Protein AF-A0A0F9A4W3-F1 (afdb_monomer_lite)

Radius of gyration: 23.34 Å; chains: 1; bounding box: 56×25×65 Å

Sequence (103 aa):
MIIGQRVKITCSKDETFDAVFIGMEGTIIHADIGDGRCPVGQSKKDPFYTVLFDDDSTGSFWKEEMETTMNMKEIGKAMLYAIVALLFVWAAIVFLFYCSQRV

Structure (mmCIF, N/CA/C/O backbone):
data_AF-A0A0F9A4W3-F1
#
_entry.id   AF-A0A0F9A4W3-F1
#
loop_
_atom_site.group_PDB
_atom_site.id
_atom_site.type_symbol
_atom_site.label_atom_id
_atom_site.label_alt_id
_atom_site.label_comp_id
_atom_site.label_asym_id
_atom_site.label_entity_id
_atom_site.label_seq_id
_atom_site.pdbx_PDB_ins_code
_atom_site.Cartn_x
_atom_site.Cartn_y
_atom_site.Cartn_z
_atom_site.occupancy
_atom_site.B_iso_or_equiv
_atom_site.auth_seq_id
_atom_site.auth_comp_id
_atom_site.auth_asym_id
_atom_site.auth_atom_id
_atom_site.pdbx_PDB_model_num
ATOM 1 N N . MET A 1 1 ? 5.573 -2.002 4.494 1.00 77.19 1 MET A N 1
ATOM 2 C CA . MET A 1 1 ? 4.247 -1.798 3.882 1.00 77.19 1 MET A CA 1
ATOM 3 C C . MET A 1 1 ? 3.642 -3.170 3.633 1.00 77.19 1 MET A C 1
ATOM 5 O O . MET A 1 1 ? 4.365 -4.149 3.791 1.00 77.19 1 MET A O 1
ATOM 9 N N . ILE A 1 2 ? 2.346 -3.270 3.345 1.00 83.88 2 ILE A N 1
ATOM 10 C CA . ILE A 1 2 ? 1.630 -4.551 3.226 1.00 83.88 2 ILE A CA 1
ATOM 11 C C . ILE A 1 2 ? 0.870 -4.587 1.893 1.00 83.88 2 ILE A C 1
ATOM 13 O O . ILE A 1 2 ? 0.383 -3.560 1.429 1.00 83.88 2 ILE A O 1
ATOM 17 N N . ILE A 1 3 ? 0.762 -5.765 1.274 1.00 87.12 3 ILE A N 1
ATOM 18 C CA . ILE A 1 3 ? -0.072 -5.972 0.080 1.00 87.12 3 ILE A CA 1
ATOM 19 C C . ILE A 1 3 ? -1.532 -5.599 0.399 1.00 87.12 3 ILE A C 1
ATOM 21 O O . ILE A 1 3 ? -2.049 -5.930 1.464 1.00 87.12 3 ILE A O 1
ATOM 25 N N . GLY A 1 4 ? -2.188 -4.888 -0.516 1.00 86.12 4 GLY A N 1
ATOM 26 C CA . GLY A 1 4 ? -3.535 -4.332 -0.368 1.00 86.12 4 GLY A CA 1
ATOM 27 C C . GLY A 1 4 ? -3.576 -2.927 0.242 1.00 86.12 4 GLY A C 1
ATOM 28 O O . GLY A 1 4 ? -4.643 -2.323 0.327 1.00 86.12 4 GLY A O 1
ATOM 29 N N . GLN A 1 5 ? -2.437 -2.380 0.665 1.00 88.25 5 GLN A N 1
ATOM 30 C CA . GLN A 1 5 ? -2.354 -1.035 1.227 1.00 88.25 5 GLN A CA 1
ATOM 31 C C . GLN A 1 5 ? -2.347 0.024 0.115 1.00 88.25 5 GLN A C 1
ATOM 33 O O . GLN A 1 5 ? -1.580 -0.101 -0.842 1.00 88.25 5 GLN A O 1
ATOM 38 N N . ARG A 1 6 ? -3.161 1.083 0.260 1.00 91.00 6 ARG A N 1
ATOM 39 C CA . ARG A 1 6 ? -3.050 2.277 -0.594 1.00 91.00 6 ARG A CA 1
ATOM 40 C C . ARG A 1 6 ? -1.852 3.119 -0.176 1.00 91.00 6 ARG A C 1
ATOM 42 O O . ARG A 1 6 ? -1.651 3.399 1.010 1.00 91.00 6 ARG A O 1
ATOM 49 N N . VAL A 1 7 ? -1.079 3.528 -1.166 1.00 91.88 7 VAL A N 1
ATOM 50 C CA . VAL A 1 7 ? 0.120 4.342 -1.011 1.00 91.88 7 VAL A CA 1
ATOM 51 C C . VAL A 1 7 ? 0.117 5.476 -2.020 1.00 91.88 7 VAL A C 1
ATOM 53 O O . VAL A 1 7 ? -0.495 5.370 -3.082 1.00 91.88 7 VAL A O 1
ATOM 56 N N . LYS A 1 8 ? 0.812 6.553 -1.677 1.00 92.75 8 LYS A N 1
ATOM 57 C CA . LYS A 1 8 ? 1.093 7.680 -2.553 1.00 92.75 8 LYS A CA 1
ATOM 58 C C . LYS A 1 8 ? 2.584 7.723 -2.834 1.00 92.75 8 LYS A C 1
ATOM 60 O O . LYS A 1 8 ? 3.378 7.648 -1.898 1.00 92.75 8 LYS A O 1
ATOM 65 N N . ILE A 1 9 ? 2.957 7.876 -4.095 1.00 92.19 9 ILE A N 1
ATOM 66 C CA . ILE A 1 9 ? 4.358 8.043 -4.479 1.00 92.19 9 ILE A CA 1
ATOM 67 C C . ILE A 1 9 ? 4.771 9.488 -4.188 1.00 92.19 9 ILE A C 1
ATOM 69 O O . ILE A 1 9 ? 4.067 10.422 -4.584 1.00 92.19 9 ILE A O 1
ATOM 73 N N . THR A 1 10 ? 5.878 9.701 -3.480 1.00 88.62 10 THR A N 1
ATOM 74 C CA . THR A 1 10 ? 6.251 11.038 -2.988 1.00 88.62 10 THR A CA 1
ATOM 75 C C . THR A 1 10 ? 7.466 11.610 -3.690 1.00 88.62 10 THR A C 1
ATOM 77 O O . THR A 1 10 ? 7.375 12.673 -4.302 1.00 88.62 10 THR A O 1
ATOM 80 N N . CYS A 1 11 ? 8.604 10.936 -3.601 1.00 80.69 11 CYS A N 1
ATOM 81 C CA . CYS A 1 11 ? 9.846 11.345 -4.236 1.00 80.69 11 CYS A CA 1
ATOM 82 C C . CYS A 1 11 ? 10.848 10.194 -4.229 1.00 80.69 11 CYS A C 1
ATOM 84 O O . CYS A 1 11 ? 10.735 9.265 -3.438 1.00 80.69 11 CYS A O 1
ATOM 86 N N . SER A 1 12 ? 11.874 10.300 -5.065 1.00 77.62 12 SER A N 1
ATOM 87 C CA . SER A 1 12 ? 13.050 9.444 -4.980 1.00 77.62 12 SER A CA 1
ATOM 88 C C . SER A 1 12 ? 14.320 10.269 -5.100 1.00 77.62 12 SER A C 1
ATOM 90 O O . SER A 1 12 ? 14.314 11.393 -5.608 1.00 77.62 12 SER A O 1
ATOM 92 N N . LYS A 1 13 ? 15.411 9.703 -4.589 1.00 69.75 13 LYS A N 1
ATOM 93 C CA . LYS A 1 13 ? 16.775 10.195 -4.803 1.00 69.75 13 LYS A CA 1
ATOM 94 C C . LYS A 1 13 ? 17.493 9.411 -5.906 1.00 69.75 13 LYS A C 1
ATOM 96 O O . LYS A 1 13 ? 18.655 9.702 -6.171 1.00 69.75 13 LYS A O 1
ATOM 101 N N . ASP A 1 14 ? 16.833 8.412 -6.488 1.00 69.62 14 ASP A N 1
ATOM 102 C CA . ASP A 1 14 ? 17.376 7.543 -7.524 1.00 69.62 14 ASP A CA 1
ATOM 103 C C . ASP A 1 14 ? 17.176 8.166 -8.914 1.00 69.62 14 ASP A C 1
ATOM 105 O O . ASP A 1 14 ? 16.111 8.693 -9.232 1.00 69.62 14 ASP A O 1
ATOM 109 N N . GLU A 1 15 ? 18.207 8.107 -9.754 1.00 67.12 15 GLU A N 1
ATOM 110 C CA . GLU A 1 15 ? 18.162 8.592 -11.139 1.00 67.12 15 GLU A CA 1
ATOM 111 C C . GLU A 1 15 ? 17.317 7.687 -12.049 1.00 67.12 15 GLU A C 1
ATOM 113 O O . GLU A 1 15 ? 16.853 8.121 -13.101 1.00 67.12 15 GLU A O 1
ATOM 118 N N . THR A 1 16 ? 17.112 6.428 -11.651 1.00 71.44 16 THR A N 1
ATOM 119 C CA . THR A 1 16 ? 16.288 5.448 -12.378 1.00 71.44 16 THR A CA 1
ATOM 120 C C . THR A 1 16 ? 14.806 5.528 -12.024 1.00 71.44 16 THR A C 1
ATOM 122 O O . THR A 1 16 ? 13.988 4.828 -12.623 1.00 71.44 16 THR A O 1
ATOM 125 N N . PHE A 1 17 ? 14.453 6.388 -11.070 1.00 76.75 17 PHE A N 1
ATOM 126 C CA . PHE A 1 17 ? 13.084 6.585 -10.643 1.00 76.75 17 PHE A CA 1
ATOM 127 C C . PHE A 1 17 ? 12.282 7.369 -11.681 1.00 76.75 17 PHE A C 1
ATOM 129 O O . PHE A 1 17 ? 12.655 8.467 -12.103 1.00 76.75 17 PHE A O 1
ATOM 136 N N . ASP A 1 18 ? 11.129 6.823 -12.050 1.00 77.62 18 ASP A N 1
ATOM 137 C CA . ASP A 1 18 ? 10.221 7.486 -12.970 1.00 77.62 18 ASP A CA 1
ATOM 138 C C . ASP A 1 18 ? 9.377 8.538 -12.231 1.00 77.62 18 ASP A C 1
ATOM 140 O O . ASP A 1 18 ? 8.409 8.242 -11.525 1.00 77.62 18 ASP A O 1
ATOM 144 N N . ALA A 1 19 ? 9.762 9.803 -12.415 1.00 81.81 19 ALA A N 1
ATOM 145 C CA . ALA A 1 19 ? 9.112 10.953 -11.800 1.00 81.81 19 ALA A CA 1
ATOM 146 C C . ALA A 1 19 ? 7.649 11.151 -12.238 1.00 81.81 19 ALA A C 1
ATOM 148 O O . ALA A 1 19 ? 6.930 11.909 -11.585 1.00 81.81 19 ALA A O 1
ATOM 149 N N . VAL A 1 20 ? 7.187 10.476 -13.299 1.00 85.69 20 VAL A N 1
ATOM 150 C CA . VAL A 1 20 ? 5.794 10.559 -13.771 1.00 85.69 20 VAL A CA 1
ATOM 151 C C . VAL A 1 20 ? 4.813 10.058 -12.711 1.00 85.69 20 VAL A C 1
ATOM 153 O O . VAL A 1 20 ? 3.704 10.579 -12.612 1.00 85.69 20 VAL A O 1
ATOM 156 N N . PHE A 1 21 ? 5.232 9.116 -11.863 1.00 86.81 21 PHE A N 1
ATOM 157 C CA . PHE A 1 21 ? 4.372 8.560 -10.821 1.00 86.81 21 PHE A CA 1
ATOM 158 C C . PHE A 1 21 ? 4.285 9.429 -9.560 1.00 86.81 21 PHE A C 1
ATOM 160 O O . PHE A 1 21 ? 3.460 9.148 -8.692 1.00 86.81 21 PHE A O 1
ATOM 167 N N . ILE A 1 22 ? 5.090 10.494 -9.433 1.00 89.00 22 ILE A N 1
ATOM 168 C CA . ILE A 1 22 ? 5.071 11.368 -8.250 1.00 89.00 22 ILE A CA 1
ATOM 169 C C . ILE A 1 22 ? 3.681 11.975 -8.059 1.00 89.00 22 ILE A C 1
ATOM 171 O O . ILE A 1 22 ? 3.124 12.635 -8.932 1.00 89.00 22 ILE A O 1
ATOM 175 N N . GLY A 1 23 ? 3.139 11.799 -6.858 1.00 87.56 23 GLY A N 1
ATOM 176 C CA . GLY A 1 23 ? 1.825 12.291 -6.479 1.00 87.56 23 GLY A CA 1
ATOM 177 C C . GLY A 1 23 ? 0.678 11.344 -6.827 1.00 87.56 23 GLY A C 1
ATOM 178 O O . GLY A 1 23 ? -0.423 11.573 -6.323 1.00 87.56 23 GLY A O 1
ATOM 179 N N . MET A 1 24 ? 0.923 10.286 -7.608 1.00 91.88 24 MET A N 1
ATOM 180 C CA . MET A 1 24 ? -0.077 9.263 -7.905 1.00 91.88 24 MET A CA 1
ATOM 181 C C . MET A 1 24 ? -0.331 8.377 -6.684 1.00 91.88 24 MET A C 1
ATOM 183 O O . MET A 1 24 ? 0.570 8.094 -5.888 1.00 91.88 24 MET A O 1
ATOM 187 N N . GLU A 1 25 ? -1.580 7.940 -6.543 1.00 93.31 25 GLU A N 1
ATOM 188 C CA . GLU A 1 25 ? -2.001 6.989 -5.520 1.00 93.31 25 GLU A CA 1
ATOM 189 C C . GLU A 1 25 ? -2.321 5.646 -6.164 1.00 93.31 25 GLU A C 1
ATOM 191 O O . GLU A 1 25 ? -2.978 5.587 -7.199 1.00 93.31 25 GLU A O 1
ATOM 196 N N . GLY A 1 26 ? -1.895 4.566 -5.525 1.00 93.12 26 GLY A N 1
ATOM 197 C CA . GLY A 1 26 ? -2.167 3.215 -5.992 1.00 93.12 26 GLY A CA 1
ATOM 198 C C . GLY A 1 26 ? -2.220 2.221 -4.845 1.00 93.12 26 GLY A C 1
ATOM 199 O O . GLY A 1 26 ? -2.068 2.580 -3.676 1.00 93.12 26 GLY A O 1
ATOM 200 N N . THR A 1 27 ? -2.459 0.957 -5.172 1.00 93.62 27 THR A N 1
ATOM 201 C CA . THR A 1 27 ? -2.539 -0.145 -4.210 1.00 93.62 27 THR A CA 1
ATOM 202 C C . THR A 1 27 ? -1.364 -1.089 -4.396 1.00 93.62 27 THR A C 1
ATOM 204 O O . THR A 1 27 ? -1.074 -1.510 -5.513 1.00 93.62 27 THR A O 1
ATOM 207 N N . ILE A 1 28 ? -0.700 -1.468 -3.304 1.00 92.06 28 ILE A N 1
ATOM 208 C CA . ILE A 1 28 ? 0.368 -2.472 -3.353 1.00 92.06 28 ILE A CA 1
ATOM 209 C C . ILE A 1 28 ? -0.243 -3.825 -3.721 1.00 92.06 28 ILE A C 1
ATOM 211 O O . ILE A 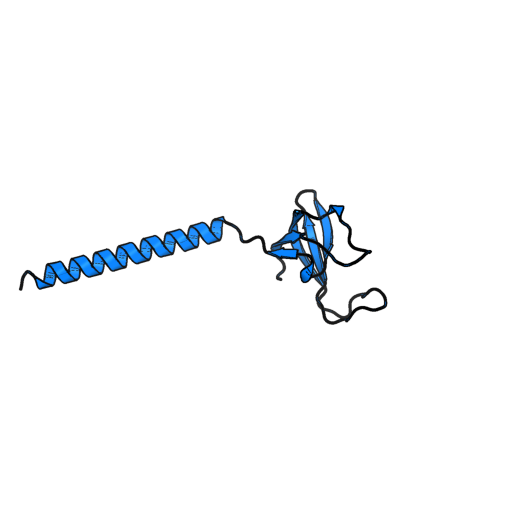1 28 ? -1.061 -4.356 -2.974 1.00 92.06 28 ILE A O 1
ATOM 215 N N . ILE A 1 29 ? 0.183 -4.409 -4.836 1.00 92.25 29 ILE A N 1
ATOM 216 C CA . ILE A 1 29 ? -0.296 -5.718 -5.309 1.00 92.25 29 ILE A CA 1
ATOM 217 C C . ILE A 1 29 ? 0.745 -6.824 -5.134 1.00 92.25 29 ILE A C 1
ATOM 219 O O . ILE A 1 29 ? 0.392 -7.999 -5.052 1.00 92.25 29 ILE A O 1
ATOM 223 N N . HIS A 1 30 ? 2.023 -6.458 -5.035 1.00 88.69 30 HIS A N 1
ATOM 224 C CA . HIS A 1 30 ? 3.121 -7.399 -4.872 1.00 88.69 30 HIS A CA 1
ATOM 225 C C . HIS A 1 30 ? 4.232 -6.793 -4.012 1.00 88.69 30 HIS A C 1
ATOM 227 O O . HIS A 1 30 ? 4.445 -5.581 -4.020 1.00 88.69 30 HIS A O 1
ATOM 233 N N . ALA A 1 31 ? 4.937 -7.647 -3.276 1.00 84.81 31 ALA A N 1
ATOM 234 C CA . ALA A 1 31 ? 6.136 -7.286 -2.537 1.00 84.81 31 ALA A CA 1
ATOM 235 C C . ALA A 1 31 ? 7.211 -8.328 -2.852 1.00 84.81 31 ALA A C 1
ATOM 237 O O . ALA A 1 31 ? 7.036 -9.503 -2.525 1.00 84.81 31 ALA A O 1
ATOM 238 N N . ASP A 1 32 ? 8.297 -7.896 -3.485 1.00 78.75 32 ASP A N 1
ATOM 239 C CA . ASP A 1 32 ? 9.501 -8.699 -3.642 1.00 78.75 32 ASP A CA 1
ATOM 240 C C . ASP A 1 32 ? 10.311 -8.579 -2.347 1.00 78.75 32 ASP A C 1
ATOM 242 O O . ASP A 1 32 ? 10.921 -7.552 -2.043 1.00 78.75 32 ASP A O 1
ATOM 246 N N . ILE A 1 33 ? 10.199 -9.620 -1.523 1.00 69.25 33 ILE A N 1
ATOM 247 C CA . ILE A 1 33 ? 10.821 -9.725 -0.195 1.00 69.25 33 ILE A CA 1
ATOM 248 C C . ILE A 1 33 ? 12.027 -10.687 -0.237 1.00 69.25 33 ILE A C 1
ATOM 250 O O . ILE A 1 33 ? 12.501 -11.130 0.809 1.00 69.25 33 ILE A O 1
ATOM 254 N N . GLY A 1 34 ? 12.480 -11.081 -1.434 1.00 58.97 34 GLY A N 1
ATOM 255 C CA . GLY A 1 34 ? 13.545 -12.065 -1.638 1.00 58.97 34 GLY A CA 1
ATOM 256 C C . GLY A 1 34 ? 14.841 -11.476 -2.198 1.00 58.97 34 GLY A C 1
ATOM 257 O O . GLY A 1 34 ? 14.990 -10.269 -2.343 1.00 58.97 34 GLY A O 1
ATOM 258 N N . ASP A 1 35 ? 15.769 -12.363 -2.580 1.00 53.88 35 ASP A N 1
ATOM 259 C CA . ASP A 1 35 ? 17.037 -12.057 -3.272 1.00 53.88 35 ASP A CA 1
ATOM 260 C C . ASP A 1 35 ? 16.839 -11.532 -4.721 1.00 53.88 35 ASP A C 1
ATOM 262 O O . ASP A 1 35 ? 17.679 -11.768 -5.601 1.00 53.88 35 ASP A O 1
ATOM 266 N N . GLY A 1 36 ? 15.701 -10.882 -4.989 1.00 52.06 36 GLY A N 1
ATOM 267 C CA . GLY A 1 36 ? 15.282 -10.332 -6.273 1.00 52.06 36 GLY A CA 1
ATOM 268 C C . GLY A 1 36 ? 16.236 -9.259 -6.795 1.00 52.06 36 GLY A C 1
ATOM 269 O O . GLY A 1 36 ? 17.043 -8.693 -6.060 1.00 52.06 36 GLY A O 1
ATOM 270 N N . ARG A 1 37 ? 16.212 -9.044 -8.117 1.00 51.16 37 ARG A N 1
ATOM 271 C CA . ARG A 1 37 ? 17.231 -8.303 -8.881 1.00 51.16 37 ARG A CA 1
ATOM 272 C C . ARG A 1 37 ? 17.419 -6.868 -8.372 1.00 51.16 37 ARG A C 1
ATOM 274 O O . ARG A 1 37 ? 16.757 -5.954 -8.848 1.00 51.16 37 ARG A O 1
ATOM 281 N N . CYS A 1 38 ? 18.407 -6.653 -7.509 1.00 51.38 38 CYS A N 1
ATOM 282 C CA . CYS A 1 38 ? 18.975 -5.325 -7.306 1.00 51.38 38 CYS A CA 1
ATOM 283 C C . CYS A 1 38 ? 19.771 -4.918 -8.558 1.00 51.38 38 CYS A C 1
ATOM 285 O O . CYS A 1 38 ? 20.623 -5.694 -9.015 1.00 51.38 38 CYS A O 1
ATOM 287 N N . PRO A 1 39 ? 19.570 -3.702 -9.092 1.00 52.81 39 PRO A N 1
ATOM 288 C CA . PRO A 1 39 ? 20.572 -3.048 -9.921 1.00 52.81 39 PRO A CA 1
ATOM 289 C C . PRO A 1 39 ? 21.932 -3.076 -9.205 1.00 52.81 39 PRO A C 1
ATOM 291 O O . PRO A 1 39 ? 22.008 -3.037 -7.973 1.00 52.81 39 PRO A O 1
ATOM 294 N N . VAL A 1 40 ? 23.014 -3.207 -9.971 1.00 48.25 40 VAL A N 1
ATOM 295 C CA . VAL A 1 40 ? 24.378 -3.366 -9.444 1.00 48.25 40 VAL A CA 1
ATOM 296 C C . VAL A 1 40 ? 24.704 -2.218 -8.476 1.00 48.25 40 VAL A C 1
ATOM 298 O O . VAL A 1 40 ? 24.859 -1.084 -8.912 1.00 48.25 40 VAL A O 1
ATOM 301 N N . GLY A 1 41 ? 24.822 -2.513 -7.174 1.00 51.66 41 GLY A N 1
ATOM 302 C CA . GLY A 1 41 ? 25.253 -1.545 -6.152 1.00 51.66 41 GLY A CA 1
ATOM 303 C C . GLY A 1 41 ? 24.317 -1.334 -4.956 1.00 51.66 41 GLY A C 1
ATOM 304 O O . GLY A 1 41 ? 24.726 -0.648 -4.022 1.00 51.66 41 GLY A O 1
ATOM 305 N N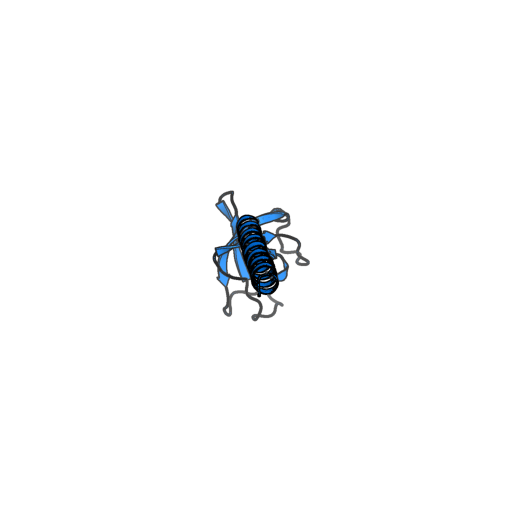 . GLN A 1 42 ? 23.114 -1.924 -4.928 1.00 53.53 42 GLN A N 1
ATOM 306 C CA . GLN A 1 42 ? 22.173 -1.755 -3.807 1.00 53.53 42 GLN A CA 1
ATOM 307 C C . GLN A 1 42 ? 22.006 -3.007 -2.925 1.00 53.53 42 GLN A C 1
ATOM 309 O O . GLN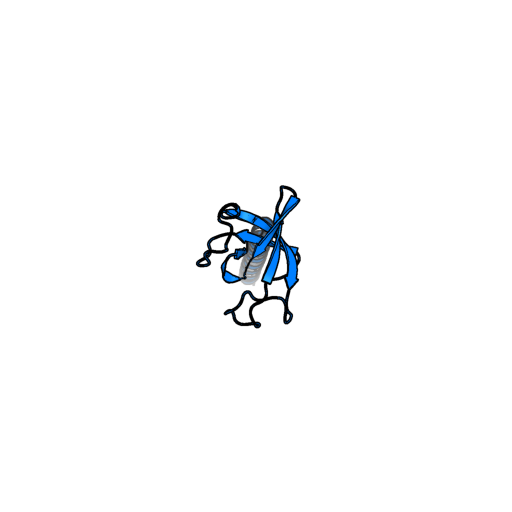 A 1 42 ? 22.222 -4.144 -3.349 1.00 53.53 42 GLN A O 1
ATOM 314 N N . SER A 1 43 ? 21.688 -2.774 -1.646 1.00 53.44 43 SER A N 1
ATOM 315 C CA . SER A 1 43 ? 21.570 -3.798 -0.603 1.00 53.44 43 SER A CA 1
ATOM 316 C C . SER A 1 43 ? 20.325 -4.663 -0.822 1.00 53.44 43 SER A C 1
ATOM 318 O O . SER A 1 43 ? 19.208 -4.170 -0.745 1.00 53.44 43 SER A O 1
ATOM 320 N N . LYS A 1 44 ? 20.519 -5.978 -0.988 1.00 54.97 44 LYS A N 1
ATOM 321 C CA . LYS A 1 44 ? 19.484 -7.028 -1.158 1.00 54.97 44 LYS A CA 1
ATOM 322 C C . LYS A 1 44 ? 18.444 -7.157 -0.027 1.00 54.97 44 LYS A C 1
ATOM 324 O O . LYS A 1 44 ? 17.725 -8.146 0.030 1.00 54.97 44 LYS A O 1
ATOM 329 N N . LYS A 1 45 ? 18.434 -6.254 0.951 1.00 58.59 45 LYS A N 1
ATOM 330 C CA . LYS A 1 45 ? 17.635 -6.397 2.177 1.00 58.59 45 LYS A CA 1
ATOM 331 C C . LYS A 1 45 ? 16.374 -5.547 2.192 1.00 58.59 45 LYS A C 1
ATOM 333 O O . LYS A 1 45 ? 15.520 -5.797 3.041 1.00 58.59 45 LYS A O 1
ATOM 338 N N . ASP A 1 46 ? 16.265 -4.574 1.295 1.00 63.72 46 ASP A N 1
ATOM 339 C CA . ASP A 1 46 ? 15.123 -3.675 1.285 1.00 63.72 46 ASP A CA 1
ATOM 340 C C . ASP A 1 46 ? 14.035 -4.219 0.345 1.00 63.72 46 ASP A C 1
ATOM 342 O O . ASP A 1 46 ? 14.329 -4.585 -0.790 1.00 63.72 46 ASP A O 1
ATOM 346 N N . PRO A 1 47 ? 12.785 -4.366 0.819 1.00 73.25 47 PRO A N 1
ATOM 347 C CA . PRO A 1 47 ? 11.705 -4.920 0.012 1.00 73.25 47 PRO A CA 1
ATOM 348 C C . PRO A 1 47 ? 11.279 -3.940 -1.084 1.00 73.25 47 PRO A C 1
ATOM 350 O O . PRO A 1 47 ? 11.056 -2.757 -0.808 1.00 73.25 47 PRO A O 1
ATOM 353 N N . PHE A 1 48 ? 11.099 -4.460 -2.298 1.00 83.12 48 PHE A N 1
ATOM 354 C CA . PHE A 1 48 ? 10.648 -3.703 -3.466 1.00 83.12 48 PHE A CA 1
ATOM 355 C C . PHE A 1 48 ? 9.172 -4.003 -3.740 1.00 83.12 48 PHE A C 1
ATOM 357 O O . PHE A 1 48 ? 8.756 -5.161 -3.731 1.00 83.12 48 PHE A O 1
ATOM 364 N N . TYR A 1 49 ? 8.346 -2.979 -3.940 1.00 87.56 49 TYR A N 1
ATOM 365 C CA . TYR A 1 49 ? 6.892 -3.139 -4.002 1.00 87.56 49 TYR A CA 1
ATOM 366 C C . TYR A 1 49 ? 6.360 -2.782 -5.381 1.00 87.56 49 TYR A C 1
ATOM 368 O O . TYR A 1 49 ? 6.710 -1.741 -5.924 1.00 87.56 49 TYR A O 1
ATOM 376 N N . THR A 1 50 ? 5.449 -3.598 -5.909 1.00 91.50 50 THR A N 1
ATOM 377 C CA . THR A 1 50 ? 4.690 -3.261 -7.118 1.00 91.50 50 THR A CA 1
ATOM 378 C C . THR A 1 50 ? 3.354 -2.644 -6.727 1.00 91.50 50 THR A C 1
ATOM 380 O O . THR A 1 50 ? 2.586 -3.229 -5.954 1.00 91.50 50 THR A O 1
ATOM 383 N N . VAL A 1 51 ? 3.074 -1.471 -7.285 1.00 91.69 51 VAL A N 1
ATOM 384 C CA . VAL A 1 51 ? 1.872 -0.672 -7.053 1.00 91.69 51 VAL A CA 1
ATOM 385 C C . VAL A 1 51 ? 1.034 -0.652 -8.329 1.00 91.69 51 VAL A C 1
ATOM 387 O O . VAL A 1 51 ? 1.558 -0.361 -9.401 1.00 91.69 51 VAL A O 1
ATOM 390 N N . LEU A 1 52 ? -0.255 -0.968 -8.202 1.00 94.75 52 LEU A N 1
ATOM 391 C CA . LEU A 1 52 ? -1.271 -0.803 -9.242 1.00 94.75 52 LEU A CA 1
ATOM 392 C C . LEU A 1 52 ? -1.975 0.541 -9.044 1.00 94.75 52 LEU A C 1
ATOM 394 O O . LEU A 1 52 ? -2.521 0.792 -7.966 1.00 94.75 52 LEU A O 1
ATOM 398 N N . PHE A 1 53 ? -1.955 1.383 -10.067 1.00 93.50 53 PHE A N 1
ATOM 399 C CA . PHE A 1 53 ? -2.600 2.691 -10.072 1.00 93.50 53 PHE A CA 1
ATOM 400 C C . PHE A 1 53 ? -4.028 2.617 -10.627 1.00 93.50 53 PHE A C 1
ATOM 402 O O . PHE A 1 53 ? -4.431 1.623 -11.229 1.00 93.50 53 PHE A O 1
ATOM 409 N N . ASP A 1 54 ? -4.804 3.681 -10.408 1.00 89.50 54 ASP A N 1
ATOM 410 C CA . ASP A 1 54 ? -6.220 3.754 -10.803 1.00 89.50 54 ASP A CA 1
ATOM 411 C C . ASP A 1 54 ? -6.429 3.776 -12.337 1.00 89.50 54 ASP A C 1
ATOM 413 O O . ASP A 1 54 ? -7.543 3.564 -12.809 1.00 89.50 54 ASP A O 1
ATOM 417 N N . ASP A 1 55 ? -5.373 4.029 -13.116 1.00 91.25 55 ASP A N 1
ATOM 418 C CA . ASP A 1 55 ? -5.355 3.993 -14.586 1.00 91.25 55 ASP A CA 1
ATOM 419 C C . ASP A 1 55 ? -4.910 2.631 -15.155 1.00 91.25 55 ASP A C 1
ATOM 421 O O . ASP A 1 55 ? -4.535 2.539 -16.324 1.00 91.25 55 ASP A O 1
ATOM 425 N N . ASP A 1 56 ? -4.930 1.585 -14.323 1.00 89.81 56 ASP A N 1
ATOM 426 C CA . ASP A 1 56 ? -4.435 0.230 -14.601 1.00 89.81 56 ASP A CA 1
ATOM 427 C C . ASP A 1 56 ? -2.924 0.145 -14.901 1.00 89.81 56 ASP A C 1
ATOM 429 O O . ASP A 1 56 ? -2.411 -0.929 -15.234 1.00 89.81 56 ASP A O 1
ATOM 433 N N . SER A 1 57 ? -2.171 1.242 -14.750 1.00 91.69 57 SER A N 1
ATOM 434 C CA . SER A 1 57 ? -0.715 1.207 -14.854 1.00 91.69 57 SER A CA 1
ATOM 435 C C . SER A 1 57 ? -0.089 0.578 -13.607 1.00 91.69 57 SER A C 1
ATOM 437 O O . SER A 1 57 ? -0.645 0.599 -12.505 1.00 91.69 57 SER A O 1
ATOM 439 N N . THR A 1 58 ? 1.100 -0.001 -13.770 1.00 91.88 58 THR A N 1
ATOM 440 C CA . THR A 1 58 ? 1.856 -0.586 -12.659 1.00 91.88 58 THR A CA 1
ATOM 441 C C . THR A 1 58 ? 3.246 0.015 -12.581 1.00 91.88 58 THR A C 1
ATOM 443 O O . THR A 1 58 ? 3.957 0.041 -13.584 1.00 91.88 58 THR A O 1
ATOM 446 N N . GLY A 1 59 ? 3.654 0.419 -11.382 1.00 88.44 59 GLY A N 1
ATOM 447 C CA . GLY A 1 59 ? 5.011 0.877 -11.087 1.00 88.44 59 GLY A CA 1
ATOM 448 C C . GLY A 1 59 ? 5.640 0.041 -9.979 1.00 88.44 59 GLY A C 1
ATOM 449 O O . GLY A 1 59 ? 4.935 -0.631 -9.225 1.00 88.44 59 GLY A O 1
ATOM 450 N N . SER A 1 60 ? 6.969 0.045 -9.893 1.00 87.94 60 SER A N 1
ATOM 451 C CA . SER A 1 60 ? 7.685 -0.634 -8.812 1.00 87.94 60 SER A CA 1
ATOM 452 C C . SER A 1 60 ? 8.581 0.348 -8.078 1.00 87.94 60 SER A C 1
ATOM 454 O O . SER A 1 60 ? 9.318 1.094 -8.718 1.00 87.94 60 SER A O 1
ATOM 456 N N . PHE A 1 61 ? 8.477 0.353 -6.752 1.00 86.94 61 PHE A N 1
ATOM 457 C CA . PHE A 1 61 ? 9.023 1.401 -5.900 1.00 86.94 61 PHE A CA 1
ATOM 458 C C . PHE A 1 61 ? 9.605 0.829 -4.613 1.00 86.94 61 PHE A C 1
ATOM 460 O O . PHE A 1 61 ? 9.134 -0.182 -4.072 1.00 86.94 61 PHE A O 1
ATOM 467 N N . TRP A 1 62 ? 10.603 1.526 -4.087 1.00 86.56 62 TRP A N 1
ATOM 468 C CA . TRP A 1 62 ? 11.145 1.266 -2.764 1.00 86.56 62 TRP A CA 1
ATOM 469 C C . TRP A 1 62 ? 10.213 1.797 -1.680 1.00 86.56 62 TRP A C 1
ATOM 471 O O . TRP A 1 62 ? 9.389 2.689 -1.892 1.00 86.56 62 TRP A O 1
ATOM 481 N N . LYS A 1 63 ? 10.347 1.250 -0.471 1.00 85.69 63 LYS A N 1
ATOM 482 C CA . LYS A 1 63 ? 9.511 1.644 0.669 1.00 85.69 63 LYS A CA 1
ATOM 483 C C . LYS A 1 63 ? 9.598 3.147 0.957 1.00 85.69 63 LYS A C 1
ATOM 485 O O . LYS A 1 63 ? 8.598 3.743 1.338 1.00 85.69 63 LYS A O 1
ATOM 490 N N . GLU A 1 64 ? 10.788 3.722 0.848 1.00 84.62 64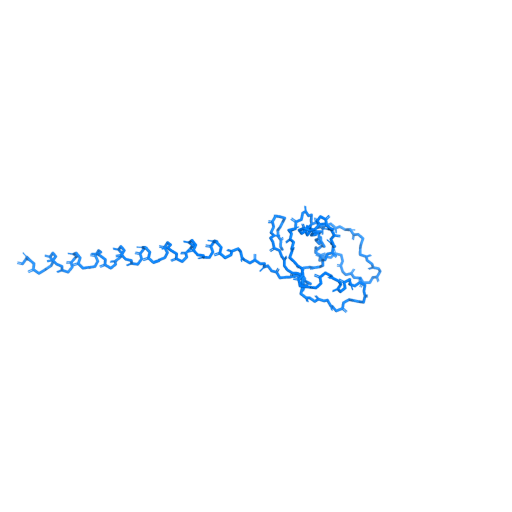 GLU A N 1
ATOM 491 C CA . GLU A 1 64 ? 11.095 5.126 1.125 1.00 84.62 64 GLU A CA 1
ATOM 492 C C . GLU A 1 64 ? 10.561 6.101 0.071 1.00 84.62 64 GLU A C 1
ATOM 494 O O . GLU A 1 64 ? 10.460 7.289 0.360 1.00 84.62 64 GLU A O 1
ATOM 499 N N . GLU A 1 65 ? 10.186 5.611 -1.112 1.00 86.56 65 GLU A N 1
ATOM 500 C CA . GLU A 1 65 ? 9.636 6.426 -2.205 1.00 86.56 65 GLU A CA 1
ATOM 501 C C . GLU A 1 65 ? 8.116 6.609 -2.098 1.00 86.56 65 GLU A C 1
ATOM 503 O O . GLU A 1 65 ? 7.476 7.251 -2.936 1.00 86.56 65 GLU A O 1
ATOM 508 N N . MET A 1 66 ? 7.520 6.008 -1.067 1.00 89.81 66 MET A N 1
ATOM 509 C CA . MET A 1 66 ? 6.084 5.887 -0.905 1.00 89.81 66 MET A CA 1
ATOM 510 C C . MET A 1 66 ? 5.647 6.265 0.507 1.00 89.81 66 MET A C 1
ATOM 512 O O . MET A 1 66 ? 6.260 5.896 1.510 1.00 89.81 66 MET A O 1
ATOM 516 N N . GLU A 1 67 ? 4.492 6.910 0.601 1.00 90.44 67 GLU A N 1
ATOM 517 C CA . GLU A 1 67 ? 3.799 7.174 1.855 1.00 90.44 67 GLU A CA 1
ATOM 518 C C . GLU A 1 67 ? 2.483 6.409 1.922 1.00 90.44 67 GLU A C 1
ATOM 520 O O . GLU A 1 67 ? 1.817 6.161 0.923 1.00 90.44 67 GLU A O 1
ATOM 525 N N . THR A 1 68 ? 2.086 6.015 3.130 1.00 86.94 68 THR A N 1
ATOM 526 C CA . THR A 1 68 ? 0.801 5.341 3.327 1.00 86.94 68 THR A CA 1
ATOM 527 C C . THR A 1 68 ? -0.335 6.347 3.306 1.00 86.94 68 THR A C 1
ATOM 529 O O . THR A 1 68 ? -0.415 7.205 4.185 1.00 86.94 68 THR A O 1
ATOM 532 N N . THR A 1 69 ? -1.284 6.165 2.394 1.00 79.19 69 THR A N 1
ATOM 533 C CA . THR A 1 69 ? -2.521 6.943 2.404 1.00 79.19 69 THR A CA 1
ATOM 534 C C . THR A 1 69 ? -3.494 6.276 3.370 1.00 79.19 69 THR A C 1
ATOM 536 O O . THR A 1 69 ? -4.147 5.283 3.042 1.00 79.19 69 THR A O 1
ATOM 539 N N . MET A 1 70 ? -3.581 6.781 4.604 1.00 65.50 70 MET A N 1
ATOM 540 C CA . MET A 1 70 ? -4.600 6.303 5.539 1.00 65.50 70 MET A CA 1
ATOM 541 C C . MET A 1 70 ? -5.989 6.622 4.984 1.00 65.50 70 MET A C 1
ATOM 543 O O . MET A 1 70 ? -6.300 7.764 4.650 1.00 65.50 70 MET A O 1
ATOM 547 N N . ASN A 1 71 ? -6.842 5.603 4.900 1.00 63.00 71 ASN A N 1
ATOM 548 C CA . ASN A 1 71 ? -8.201 5.774 4.411 1.00 63.00 71 ASN A CA 1
ATOM 549 C C . ASN A 1 71 ? -8.990 6.632 5.417 1.00 63.00 71 ASN A C 1
ATOM 551 O O . ASN A 1 71 ? -9.279 6.182 6.528 1.00 63.00 71 ASN A O 1
ATOM 555 N N . MET A 1 72 ? -9.345 7.867 5.041 1.00 57.53 72 MET A N 1
ATOM 556 C CA . MET A 1 72 ? -10.076 8.809 5.906 1.00 57.53 72 MET A CA 1
ATOM 557 C C . MET A 1 72 ? -11.376 8.221 6.482 1.00 57.53 72 MET A C 1
ATOM 559 O O . MET A 1 72 ? -11.823 8.651 7.544 1.00 57.53 72 MET A O 1
ATOM 563 N N . LYS A 1 73 ? -11.965 7.207 5.829 1.00 59.78 73 LYS A N 1
ATOM 564 C CA . LYS A 1 73 ? -13.146 6.487 6.331 1.00 59.78 73 LYS A CA 1
ATOM 565 C C . LYS A 1 73 ? -12.879 5.736 7.641 1.00 59.78 73 LYS A C 1
ATOM 567 O O . LYS A 1 73 ? -13.723 5.768 8.532 1.00 59.78 73 LYS A O 1
ATOM 572 N N . GLU A 1 74 ? -11.712 5.110 7.784 1.00 67.50 74 GLU A N 1
ATOM 573 C CA . GLU A 1 74 ? -11.337 4.382 9.005 1.00 67.50 74 GLU A CA 1
ATOM 574 C C . GLU A 1 74 ? -11.017 5.350 10.152 1.00 67.50 74 GLU A C 1
ATOM 576 O O . GLU A 1 74 ? -11.446 5.134 11.285 1.00 67.50 74 GLU A O 1
ATOM 581 N N . ILE A 1 75 ? -10.366 6.479 9.846 1.00 71.44 75 ILE A N 1
ATOM 582 C CA . ILE A 1 75 ? -10.120 7.554 10.822 1.00 71.44 75 ILE A CA 1
ATOM 583 C C . ILE A 1 75 ? -11.450 8.136 11.318 1.00 71.44 75 ILE A C 1
ATOM 585 O O . ILE A 1 75 ? -11.660 8.257 12.524 1.00 71.44 75 ILE A O 1
ATOM 589 N N . GLY A 1 76 ? -12.381 8.437 10.407 1.00 69.50 76 GLY A N 1
ATOM 590 C CA . GLY A 1 76 ? -13.705 8.947 10.765 1.00 69.50 76 GLY A CA 1
ATOM 591 C C . GLY A 1 76 ? -14.504 7.970 11.633 1.00 69.50 76 GLY A C 1
ATOM 592 O O . GLY A 1 76 ? -15.129 8.379 12.611 1.00 69.50 76 GLY A O 1
ATOM 593 N N . LYS A 1 77 ? -14.439 6.668 11.332 1.00 81.44 77 LYS A N 1
ATOM 594 C CA . LYS A 1 77 ? -15.106 5.621 12.119 1.00 81.44 77 LYS A CA 1
ATOM 595 C C . LYS A 1 77 ? -14.500 5.483 13.521 1.00 81.44 77 LYS A C 1
ATOM 597 O O . LYS A 1 77 ? -15.243 5.418 14.499 1.00 81.44 77 LYS A O 1
ATOM 602 N N . ALA A 1 78 ? -13.172 5.499 13.634 1.00 80.38 78 ALA A N 1
ATOM 603 C CA . ALA A 1 78 ? -12.478 5.471 14.920 1.00 80.38 78 ALA A CA 1
ATOM 604 C C . ALA A 1 78 ? -12.798 6.710 15.776 1.00 80.38 78 ALA A C 1
ATOM 606 O O . ALA A 1 78 ? -13.101 6.578 16.963 1.00 80.38 78 ALA A O 1
ATOM 607 N N . MET A 1 79 ? -12.813 7.902 15.168 1.00 83.50 79 MET A N 1
ATOM 608 C CA . MET A 1 79 ? -13.216 9.139 15.845 1.00 83.50 79 MET A CA 1
ATOM 609 C C . MET A 1 79 ? -14.665 9.077 16.342 1.00 83.50 79 MET A C 1
ATOM 611 O O . MET A 1 79 ? -14.936 9.466 17.477 1.00 83.50 79 MET A O 1
ATOM 615 N N . LEU A 1 80 ? -15.590 8.549 15.535 1.00 89.75 80 LEU A N 1
ATOM 616 C CA . LEU A 1 80 ? -16.990 8.406 15.932 1.00 89.75 80 LEU A CA 1
ATOM 617 C C . LEU A 1 80 ? -17.144 7.484 17.150 1.00 89.75 80 LEU A C 1
ATOM 619 O O . LEU A 1 80 ? -17.833 7.846 18.103 1.00 89.75 80 LEU A O 1
ATOM 623 N N . TYR A 1 81 ? -16.474 6.326 17.163 1.00 90.06 81 TYR A N 1
ATOM 624 C CA . TYR A 1 81 ? -16.513 5.424 18.319 1.00 90.06 81 TYR A CA 1
ATOM 625 C C . TYR A 1 81 ? -15.944 6.065 19.588 1.00 90.06 81 TYR A C 1
ATOM 627 O O . TYR A 1 81 ? -16.518 5.885 20.662 1.00 90.06 81 TYR A O 1
ATOM 635 N N . ALA A 1 82 ? -14.866 6.845 19.475 1.00 90.25 82 ALA A N 1
ATOM 636 C CA . ALA A 1 82 ? -14.284 7.551 20.614 1.00 90.25 82 ALA A CA 1
ATOM 637 C C . ALA A 1 82 ? -15.258 8.580 21.216 1.00 90.25 82 ALA A C 1
ATOM 639 O O . ALA A 1 82 ? -15.421 8.636 22.436 1.00 90.25 82 ALA A O 1
ATOM 640 N N . ILE A 1 83 ? -15.956 9.350 20.373 1.00 93.94 83 ILE A N 1
ATOM 641 C CA . ILE A 1 83 ? -16.964 10.325 20.821 1.00 93.94 83 ILE A CA 1
ATOM 642 C C . ILE A 1 83 ? -18.123 9.616 21.527 1.00 93.94 83 ILE A C 1
ATOM 644 O O . ILE A 1 83 ? -18.521 10.015 22.620 1.00 93.94 83 ILE A O 1
ATOM 648 N N . VAL A 1 84 ? -18.642 8.538 20.933 1.00 94.62 84 VAL A N 1
ATOM 649 C CA . VAL A 1 84 ? -19.743 7.762 21.518 1.00 94.62 84 VAL A CA 1
ATOM 650 C C . VAL A 1 84 ? -19.344 7.187 22.881 1.00 94.62 84 VAL A C 1
ATOM 652 O O . VAL A 1 84 ? -20.105 7.309 23.839 1.00 94.62 84 VAL A O 1
ATOM 655 N N . ALA A 1 85 ? -18.137 6.629 23.007 1.00 93.50 85 ALA A N 1
ATOM 656 C CA . ALA A 1 85 ? -17.636 6.103 24.276 1.00 93.50 85 ALA A CA 1
ATOM 657 C C . ALA A 1 85 ? -17.549 7.185 25.369 1.00 93.50 85 ALA A C 1
ATOM 659 O O . ALA A 1 85 ? -17.982 6.953 26.498 1.00 93.50 85 ALA A O 1
ATOM 660 N N . LEU A 1 86 ? -17.055 8.382 25.035 1.00 94.06 86 LEU A N 1
ATOM 661 C CA . LEU A 1 86 ? -16.975 9.504 25.978 1.00 94.06 86 LEU A CA 1
ATOM 662 C C . LEU A 1 86 ? -18.356 9.959 26.466 1.00 94.06 86 LEU A C 1
ATOM 664 O O . LEU A 1 86 ? -18.517 10.252 27.651 1.00 94.06 86 LEU A O 1
ATOM 668 N N . LEU A 1 87 ? -19.363 9.969 25.587 1.00 94.38 87 LEU A N 1
ATOM 669 C CA . LEU A 1 87 ? -20.738 10.309 25.963 1.00 94.38 87 LEU A CA 1
ATOM 670 C C . LEU A 1 87 ? -21.330 9.296 26.951 1.00 94.38 87 LEU A C 1
ATOM 672 O O . LEU A 1 87 ? -21.968 9.700 27.923 1.00 94.38 87 LEU A O 1
ATOM 676 N N . PHE A 1 88 ? -21.082 7.996 26.756 1.00 93.06 88 PHE A N 1
ATOM 677 C CA . PHE A 1 88 ? -21.525 6.964 27.701 1.00 93.06 88 PHE A CA 1
ATOM 678 C C . PHE A 1 88 ? -20.844 7.090 29.066 1.00 93.06 88 PHE A C 1
ATOM 680 O O . PHE A 1 88 ? -21.514 6.977 30.093 1.00 93.06 88 PHE A O 1
ATOM 687 N N . VAL A 1 89 ? -19.538 7.370 29.093 1.00 94.25 89 VAL A N 1
ATOM 688 C CA . VAL A 1 89 ? -18.806 7.610 30.347 1.00 94.25 89 VAL A CA 1
ATOM 689 C C . VAL A 1 89 ? -19.365 8.835 31.070 1.00 94.25 89 VAL A C 1
ATOM 691 O O . VAL A 1 89 ? -19.637 8.767 32.267 1.00 94.25 89 VAL A O 1
ATOM 694 N N . TRP A 1 90 ? -19.600 9.937 30.356 1.00 94.69 90 TRP A N 1
ATOM 695 C CA . TRP A 1 90 ? -20.175 11.142 30.952 1.00 94.69 90 TRP A CA 1
ATOM 696 C C . TRP A 1 90 ? -21.584 10.894 31.507 1.00 94.69 90 TRP A C 1
ATOM 698 O O . TRP A 1 90 ? -21.871 11.269 32.643 1.00 94.69 90 TRP A O 1
ATOM 708 N N . ALA A 1 91 ? -22.440 10.190 30.760 1.00 92.38 91 ALA A N 1
ATOM 709 C CA . ALA A 1 91 ? -23.777 9.819 31.220 1.00 92.38 91 ALA A CA 1
ATOM 710 C C . ALA A 1 91 ? -23.734 8.948 32.489 1.00 92.38 91 ALA A C 1
ATOM 712 O O . ALA A 1 91 ? -24.511 9.177 33.417 1.00 92.38 91 ALA A O 1
ATOM 713 N N . ALA A 1 92 ? -22.799 7.995 32.565 1.00 93.19 92 ALA A N 1
ATOM 714 C CA . ALA A 1 92 ? -22.605 7.165 33.751 1.00 93.19 92 ALA A CA 1
ATOM 715 C C . ALA A 1 92 ? -22.15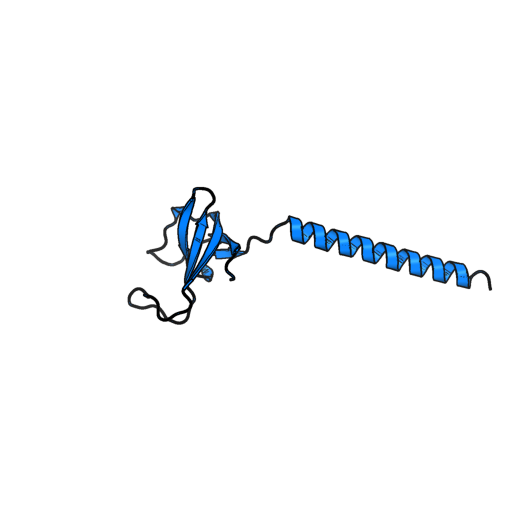8 7.992 34.968 1.00 93.19 92 ALA A C 1
ATOM 717 O O . ALA A 1 92 ? -22.683 7.802 36.065 1.00 93.19 92 ALA A O 1
ATOM 718 N N . ILE A 1 93 ? -21.243 8.949 34.778 1.00 93.56 93 ILE A N 1
ATOM 719 C CA . ILE A 1 93 ? -20.804 9.863 35.843 1.00 93.56 93 ILE A CA 1
ATOM 720 C C . ILE A 1 93 ? -21.991 10.682 36.362 1.00 93.56 93 ILE A C 1
ATOM 722 O O . ILE A 1 93 ? -22.222 10.727 37.569 1.00 93.56 93 ILE A O 1
ATOM 726 N N . VAL A 1 94 ? -22.780 11.286 35.469 1.00 92.25 94 VAL A N 1
ATOM 727 C CA . VAL A 1 94 ? -23.956 12.083 35.857 1.00 92.25 94 VAL A CA 1
ATOM 728 C C . VAL A 1 94 ? -24.978 11.236 36.617 1.00 92.25 94 VAL A C 1
ATOM 730 O O . VAL A 1 94 ? -25.499 11.677 37.641 1.00 92.25 94 VAL A O 1
ATOM 733 N N . PHE A 1 95 ? -25.231 10.007 36.163 1.00 91.44 95 PHE A N 1
ATOM 734 C CA . PHE A 1 95 ? -26.137 9.080 36.839 1.00 91.44 95 PHE A CA 1
ATOM 735 C C . PHE A 1 95 ? -25.668 8.742 38.264 1.00 91.44 95 PHE A C 1
ATOM 737 O O . PHE A 1 95 ? -26.457 8.814 39.206 1.00 91.44 95 PHE A O 1
ATOM 744 N N . LEU A 1 96 ? -24.376 8.453 38.451 1.00 90.38 96 LEU A N 1
ATOM 745 C CA . LEU A 1 96 ? -23.794 8.176 39.771 1.00 90.38 96 LEU A CA 1
ATOM 746 C C . LEU A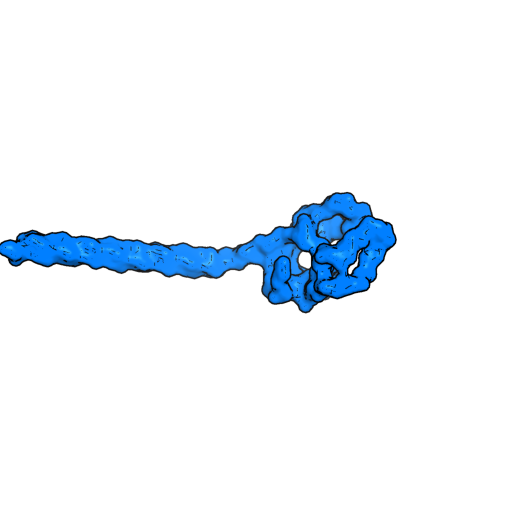 1 96 ? -23.886 9.382 40.719 1.00 90.38 96 LEU A C 1
ATOM 748 O O . LEU A 1 96 ? -24.216 9.218 41.898 1.00 90.38 96 LEU A O 1
ATOM 752 N N . PHE A 1 97 ? -23.647 10.594 40.210 1.00 88.50 97 PHE A N 1
ATOM 753 C CA . PHE A 1 97 ? -23.823 11.826 40.983 1.00 88.50 97 PHE A CA 1
ATOM 754 C C . PHE A 1 97 ? -25.283 12.032 41.397 1.00 88.50 97 PHE A C 1
ATOM 756 O O . PHE A 1 97 ? -25.551 12.375 42.547 1.00 88.50 97 PHE A O 1
ATOM 763 N N . TYR A 1 98 ? -26.231 11.778 40.494 1.00 90.00 98 TYR A N 1
ATOM 764 C CA . TYR A 1 98 ? -27.658 11.897 40.785 1.00 90.00 98 TYR A CA 1
ATOM 765 C C . TYR A 1 98 ? -28.124 10.912 41.865 1.00 90.00 98 TYR A C 1
ATOM 767 O O . TYR A 1 98 ? -28.837 11.302 42.789 1.00 90.00 98 TYR A O 1
ATOM 775 N N . CYS A 1 99 ? -27.694 9.648 41.790 1.00 85.69 99 CYS A N 1
ATOM 776 C CA . CYS A 1 99 ? -28.000 8.648 42.815 1.00 85.69 99 CYS A CA 1
ATOM 777 C C . CYS A 1 99 ? -27.435 9.034 44.190 1.00 85.69 99 CYS A C 1
ATOM 779 O O . CYS A 1 99 ? -28.116 8.853 45.195 1.00 85.69 99 CYS A O 1
ATOM 781 N N . SER A 1 100 ? -26.233 9.614 44.233 1.00 82.94 100 SER A N 1
ATOM 782 C CA . SER A 1 100 ? -25.573 10.019 45.483 1.00 82.94 100 SER A CA 1
ATOM 783 C C . SER A 1 100 ? -26.252 11.191 46.203 1.00 82.94 100 SER A C 1
ATOM 785 O O . SER A 1 100 ? -26.078 11.334 47.404 1.00 82.94 100 SER A O 1
ATOM 787 N N . GLN A 1 101 ? -27.029 12.028 45.504 1.00 77.62 101 GLN A N 1
ATOM 788 C CA . GLN A 1 101 ? -27.766 13.145 46.120 1.00 77.62 101 GLN A CA 1
ATOM 789 C C . GLN A 1 101 ? -29.152 12.760 46.662 1.00 77.62 101 GLN A C 1
ATOM 791 O O . GLN A 1 101 ? -29.830 13.598 47.254 1.00 77.62 101 GLN A O 1
ATOM 796 N N . ARG A 1 102 ? -29.609 11.524 46.424 1.00 66.00 102 ARG A N 1
ATOM 797 C CA . ARG A 1 102 ? -30.927 11.028 46.859 1.00 66.00 102 ARG A CA 1
ATOM 798 C C . ARG A 1 102 ? -30.876 10.074 48.060 1.00 66.00 102 ARG A C 1
ATOM 800 O O . ARG A 1 102 ? -31.904 9.481 48.385 1.00 66.00 102 ARG A O 1
ATOM 807 N N . VAL A 1 103 ? -29.712 9.936 48.692 1.00 55.50 103 VAL A N 1
ATOM 808 C CA . VAL A 1 103 ? -29.503 9.250 49.980 1.00 55.50 103 VAL A CA 1
ATOM 809 C C . VAL A 1 103 ? -29.367 10.306 51.066 1.00 55.50 103 VAL A C 1
ATOM 811 O O . VAL A 1 103 ? -29.972 10.109 52.140 1.00 55.50 103 VAL A O 1
#

Organism: NCBI:txid412755

pLDDT: mean 80.84, std 13.59, range [48.25, 94.75]

Foldseek 3Di:
DDAQFKKQFDDDPDPPDDCVRHGFIFTFHDKQQAQDDDDPPDDSHWIKTWTQGPVRDIDIDTPVRIDTDDDVVVVVVVVVVVVVVVVVVVVVVVVVVVVVVVD

Secondary structure (DSSP, 8-state):
--TT-EEEE---S-TTS-GGGTT-EEEEEEEE-SS----TTS-TTSPEEEEEETTS-EEEEEGGGEEE---HHHHHHHHHHHHHHHHHHHHHHHHHHHHHTT-